Protein AF-A0A529P0S7-F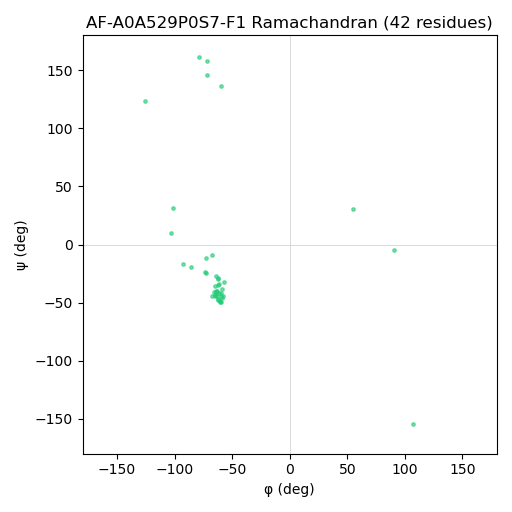1 (afdb_monomer)

Nearest PDB structures (foldseek):
  6d0i-assembly2_D  TM=8.047E-01  e=3.050E-01  Sphingobium sp. YBL2
  6gw6-assembly1_F  TM=7.791E-01  e=1.092E+00  Pseudomonas putida KT2440
  6fkg-assembly1_C  TM=8.978E-01  e=3.121E+00  Mycobacterium tuberculosis H37Rv

Sequence (44 aa):
DERGEAWVRAKNRYFDGASALDVMLEGMSGIIRVRRYLDAQRGA

Mean predicted aligned error: 2.53 Å

Radius of gyration: 10.17 Å; Cα contacts (8 Å, |Δi|>4): 35; chains: 1; bounding box: 19×21×23 Å

pLDDT: mean 95.6, std 7.55, range [53.47, 98.75]

Foldseek 3Di:
DVVVVCQQCAQDVVVVRHGLVVQPVVDPNSVVVSVVVVVVVVVD

Structure (mmCIF, N/CA/C/O backbone):
data_AF-A0A529P0S7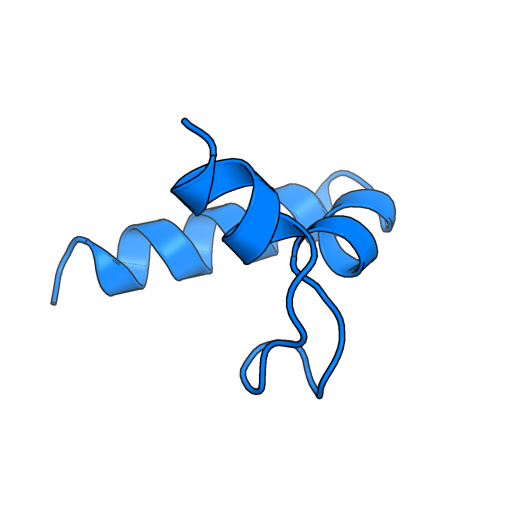-F1
#
_entry.id   AF-A0A529P0S7-F1
#
loop_
_atom_site.group_PDB
_atom_site.id
_atom_site.type_symbol
_atom_site.label_atom_id
_atom_site.label_alt_id
_atom_site.label_comp_id
_atom_site.label_asym_id
_atom_site.label_entity_id
_atom_site.label_seq_id
_atom_site.pdbx_PDB_ins_code
_atom_site.Cartn_x
_atom_site.Cartn_y
_atom_site.Cartn_z
_atom_site.occupancy
_atom_site.B_iso_or_equiv
_atom_site.auth_seq_id
_atom_site.auth_comp_id
_atom_site.auth_asym_id
_atom_site.auth_atom_id
_atom_site.pdbx_PDB_model_num
ATOM 1 N N . ASP A 1 1 ? -0.361 8.863 -14.856 1.00 91.62 1 ASP A N 1
ATOM 2 C CA . ASP A 1 1 ?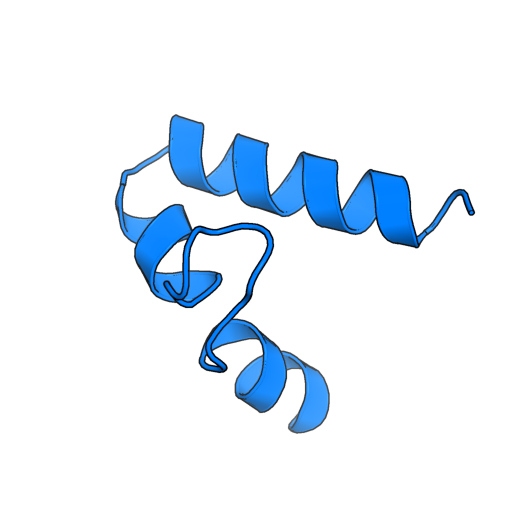 -1.452 8.978 -15.845 1.00 91.62 1 ASP A CA 1
ATOM 3 C C . ASP A 1 1 ? -2.773 8.699 -15.126 1.00 91.62 1 ASP A C 1
ATOM 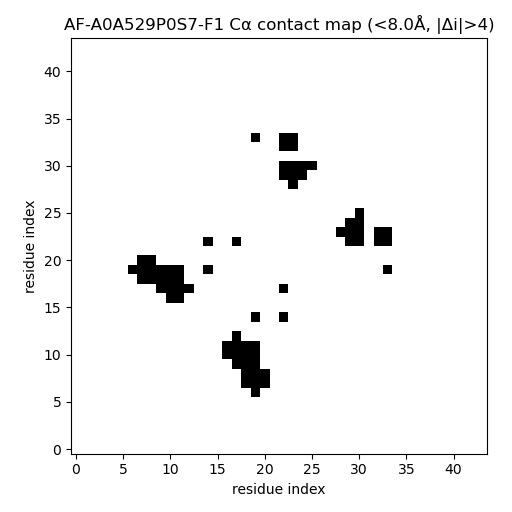5 O O . ASP A 1 1 ? -2.746 8.304 -13.962 1.00 91.62 1 ASP A O 1
ATOM 9 N N . GLU A 1 2 ? -3.918 8.922 -15.772 1.00 94.50 2 GLU A N 1
ATOM 10 C CA . GLU A 1 2 ? -5.240 8.691 -15.157 1.00 94.50 2 GLU A CA 1
ATOM 11 C C . GLU A 1 2 ? -5.409 7.245 -14.660 1.00 94.50 2 GLU A C 1
ATOM 13 O O . GLU A 1 2 ? -6.035 6.997 -13.631 1.00 94.50 2 GLU A O 1
ATOM 18 N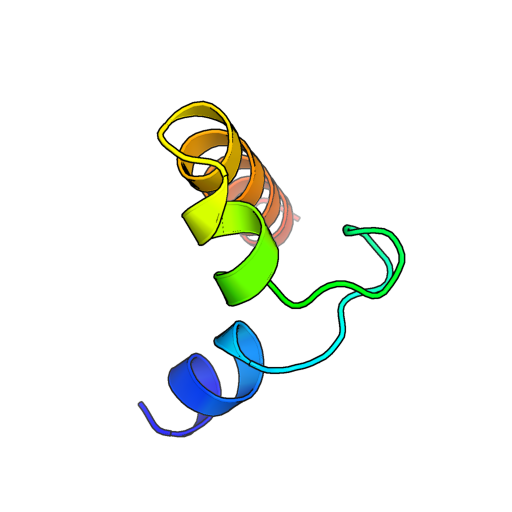 N . ARG A 1 3 ? -4.787 6.278 -15.348 1.00 93.50 3 ARG A N 1
ATOM 19 C CA . ARG A 1 3 ? -4.802 4.858 -14.966 1.00 93.50 3 ARG A CA 1
ATOM 20 C C . ARG A 1 3 ? -4.093 4.609 -13.638 1.00 93.50 3 ARG A C 1
ATOM 22 O O . ARG A 1 3 ? -4.620 3.880 -12.802 1.00 93.50 3 ARG A O 1
ATOM 29 N N . GLY A 1 4 ? -2.921 5.208 -13.434 1.00 94.50 4 GLY A N 1
ATOM 30 C CA . GLY A 1 4 ? -2.181 5.108 -12.179 1.00 94.50 4 GLY A CA 1
ATOM 31 C C . GLY A 1 4 ? -2.937 5.733 -11.007 1.00 94.50 4 GLY A C 1
ATOM 32 O O . GLY A 1 4 ? -2.967 5.153 -9.922 1.00 94.50 4 GLY A O 1
ATOM 33 N N . GLU A 1 5 ? -3.600 6.872 -11.228 1.00 96.19 5 GLU A N 1
ATOM 34 C CA . GLU A 1 5 ? -4.421 7.502 -10.191 1.00 96.19 5 GLU A CA 1
ATOM 35 C C . GLU A 1 5 ? -5.662 6.663 -9.855 1.00 96.19 5 GLU A C 1
ATOM 37 O O . GLU A 1 5 ? -5.960 6.434 -8.682 1.00 96.19 5 GLU A O 1
ATOM 42 N N . ALA A 1 6 ? -6.357 6.138 -10.866 1.00 97.62 6 ALA A N 1
ATOM 43 C CA . ALA A 1 6 ? -7.483 5.237 -10.648 1.00 97.62 6 ALA A CA 1
ATOM 44 C C . ALA A 1 6 ? -7.050 3.977 -9.881 1.00 97.62 6 ALA A C 1
ATOM 46 O O . AL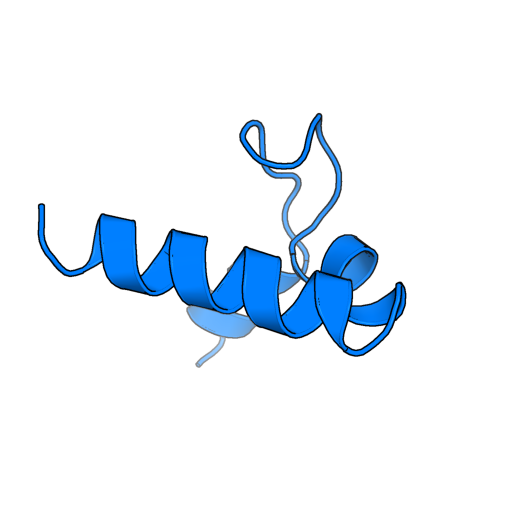A A 1 6 ? -7.733 3.552 -8.950 1.00 97.62 6 ALA A O 1
ATOM 47 N N . TRP A 1 7 ? -5.889 3.409 -10.223 1.00 97.12 7 TRP A N 1
ATOM 48 C CA . TRP A 1 7 ? -5.355 2.228 -9.550 1.00 97.12 7 TRP A CA 1
ATOM 49 C C . TRP A 1 7 ? -5.035 2.487 -8.077 1.00 97.12 7 TRP A C 1
ATOM 51 O O . TRP A 1 7 ? -5.404 1.673 -7.232 1.00 97.12 7 TRP A O 1
ATOM 61 N N . VAL A 1 8 ? -4.393 3.615 -7.743 1.00 97.69 8 VAL A N 1
ATOM 62 C CA . VAL A 1 8 ? -3.977 3.871 -6.353 1.00 97.69 8 VAL A CA 1
ATOM 63 C C . VAL A 1 8 ? -5.175 4.003 -5.405 1.00 97.69 8 VAL A C 1
ATOM 65 O O . VAL A 1 8 ? -5.060 3.676 -4.226 1.00 97.69 8 VAL A O 1
ATOM 68 N N . ARG A 1 9 ? -6.332 4.435 -5.931 1.00 98.25 9 ARG A N 1
ATOM 69 C CA . ARG A 1 9 ? -7.596 4.611 -5.196 1.00 98.25 9 ARG A CA 1
ATOM 70 C C . ARG A 1 9 ? -8.512 3.381 -5.234 1.00 98.25 9 ARG A C 1
ATOM 72 O O . ARG A 1 9 ? -9.450 3.300 -4.445 1.00 98.25 9 ARG A O 1
ATOM 79 N N . ALA A 1 10 ? -8.284 2.438 -6.145 1.00 98.31 10 ALA A N 1
ATOM 80 C CA . ALA A 1 10 ? -9.131 1.259 -6.294 1.00 98.31 10 ALA A CA 1
ATOM 81 C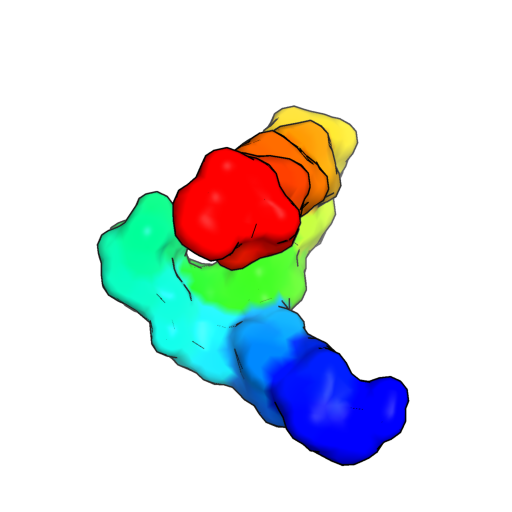 C . ALA A 1 10 ? -8.940 0.267 -5.137 1.00 98.31 10 ALA A C 1
ATOM 83 O O . ALA A 1 10 ? -7.827 0.070 -4.647 1.00 98.31 10 ALA A O 1
ATOM 84 N N . LYS A 1 11 ? -10.023 -0.418 -4.744 1.00 98.31 11 LYS A N 1
ATOM 85 C CA . LYS A 1 11 ? -9.947 -1.531 -3.788 1.00 98.31 11 LYS A CA 1
ATOM 86 C C . LYS A 1 11 ? -9.052 -2.639 -4.331 1.00 98.31 11 LYS A C 1
ATOM 88 O O . LYS A 1 11 ? -9.184 -3.039 -5.488 1.00 98.31 11 LYS A O 1
ATOM 93 N N . ASN A 1 12 ? -8.194 -3.185 -3.476 1.00 97.69 12 ASN A N 1
ATOM 94 C CA . ASN A 1 12 ? -7.247 -4.221 -3.854 1.00 97.69 12 ASN A CA 1
ATOM 95 C C . ASN A 1 12 ? -7.376 -5.447 -2.941 1.00 97.69 12 ASN A C 1
ATOM 97 O O . ASN A 1 12 ? -7.206 -5.364 -1.728 1.00 97.69 12 ASN A O 1
ATOM 101 N N . ARG A 1 13 ? -7.621 -6.618 -3.539 1.00 96.75 13 ARG A N 1
ATOM 102 C CA . ARG A 1 13 ? -7.749 -7.897 -2.817 1.00 96.75 13 ARG A CA 1
ATOM 103 C C . ARG A 1 13 ? -6.482 -8.327 -2.070 1.00 96.75 13 ARG A C 1
ATOM 105 O O . ARG A 1 13 ? -6.587 -9.029 -1.079 1.00 96.75 13 ARG A O 1
ATOM 112 N N . TYR A 1 14 ? -5.300 -7.928 -2.544 1.00 97.06 14 TYR A N 1
ATOM 113 C CA . TYR A 1 14 ? -4.025 -8.218 -1.879 1.00 97.06 14 TYR A CA 1
ATOM 114 C C . TYR A 1 14 ? -3.832 -7.371 -0.609 1.00 97.06 14 TYR A C 1
ATOM 116 O O . TYR A 1 14 ? -3.088 -7.747 0.295 1.00 97.06 14 TYR A O 1
ATOM 124 N N . PHE A 1 15 ? -4.516 -6.229 -0.534 1.00 97.94 15 PHE A N 1
ATOM 125 C CA . PHE A 1 15 ? -4.552 -5.353 0.634 1.00 97.94 15 PHE A CA 1
ATOM 126 C C . PHE A 1 15 ? -5.853 -5.531 1.427 1.00 97.94 15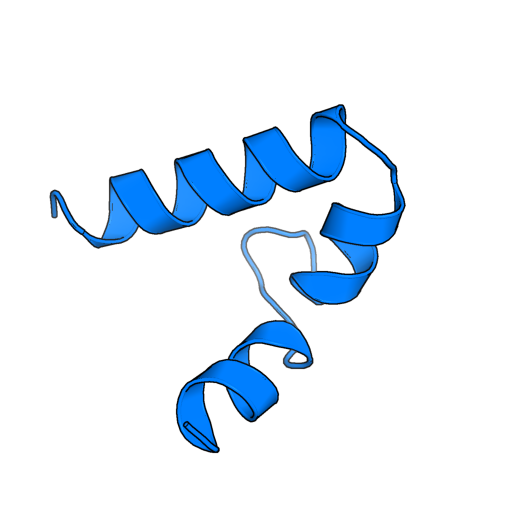 PHE A C 1
ATOM 128 O O . PHE A 1 15 ? -6.369 -4.568 1.982 1.00 97.94 15 PHE A O 1
ATOM 135 N N . ASP A 1 16 ? -6.424 -6.740 1.424 1.00 97.25 16 ASP A N 1
ATOM 136 C CA . ASP A 1 16 ? -7.636 -7.076 2.184 1.00 97.25 16 ASP A CA 1
ATOM 137 C C . ASP A 1 16 ? -8.834 -6.151 1.879 1.00 97.25 16 ASP A C 1
ATOM 139 O O . ASP A 1 16 ? -9.694 -5.887 2.715 1.00 97.25 16 ASP A O 1
ATOM 143 N N . GLY A 1 17 ? -8.899 -5.647 0.642 1.00 97.81 17 GLY A N 1
ATOM 144 C CA . GLY A 1 17 ? -9.955 -4.754 0.165 1.00 97.81 17 GLY A CA 1
ATOM 145 C C . GLY A 1 17 ? -9.678 -3.261 0.358 1.00 97.81 17 GLY A C 1
ATOM 146 O O . GLY A 1 17 ? -10.461 -2.456 -0.153 1.00 97.81 17 GLY A O 1
ATOM 147 N N . ALA A 1 18 ? -8.582 -2.881 1.018 1.00 98.50 18 ALA A N 1
ATOM 148 C CA . ALA A 1 18 ? -8.113 -1.500 1.090 1.00 98.50 18 ALA A CA 1
ATOM 149 C C . ALA A 1 18 ? -7.530 -1.033 -0.255 1.00 98.50 18 ALA A C 1
ATOM 151 O O . ALA A 1 18 ? -7.133 -1.848 -1.100 1.00 98.50 18 ALA A O 1
ATOM 152 N N . SER A 1 19 ? -7.483 0.281 -0.477 1.00 98.69 19 SER A N 1
ATOM 153 C CA . SER A 1 19 ? -6.758 0.839 -1.620 1.00 98.69 19 SER A CA 1
ATOM 154 C C . SER A 1 19 ? -5.252 0.888 -1.357 1.00 98.69 19 SER A C 1
ATOM 156 O O . SER A 1 19 ? -4.798 0.825 -0.213 1.00 98.69 19 SER A O 1
ATOM 158 N N . ALA A 1 20 ? -4.447 1.008 -2.416 1.00 98.50 20 ALA A N 1
ATOM 159 C CA . ALA A 1 20 ? -3.007 1.209 -2.246 1.00 98.50 20 ALA A CA 1
ATOM 160 C C . ALA A 1 20 ? -2.714 2.517 -1.491 1.00 98.50 20 ALA A C 1
ATOM 162 O O . ALA A 1 20 ? -1.778 2.563 -0.697 1.00 98.50 20 ALA A O 1
ATOM 163 N N . LEU A 1 21 ? -3.536 3.553 -1.701 1.00 98.50 21 LEU A N 1
ATOM 164 C CA . LEU A 1 21 ? -3.448 4.814 -0.974 1.00 98.50 21 LEU A CA 1
ATOM 165 C C . LEU A 1 21 ? -3.690 4.622 0.529 1.00 98.50 21 LEU A C 1
ATOM 167 O O . LEU A 1 21 ? -2.884 5.105 1.318 1.00 98.50 21 LEU A O 1
ATOM 171 N N . ASP A 1 22 ? -4.736 3.886 0.915 1.00 98.75 22 ASP A N 1
ATOM 172 C CA . ASP A 1 22 ? -5.040 3.617 2.330 1.00 98.75 22 ASP A CA 1
ATOM 173 C C . ASP A 1 22 ? -3.859 2.928 3.024 1.00 98.75 22 ASP A C 1
ATOM 175 O O . ASP A 1 22 ? -3.436 3.350 4.096 1.00 98.75 22 ASP A O 1
ATOM 179 N N . VAL A 1 23 ? -3.258 1.933 2.361 1.00 98.62 23 VAL A N 1
ATOM 180 C CA . VAL A 1 23 ? -2.074 1.234 2.879 1.00 98.62 23 VAL A CA 1
ATOM 181 C C . VAL A 1 23 ? -0.872 2.171 2.978 1.00 98.62 23 VAL A C 1
ATOM 183 O O . VAL A 1 23 ? -0.161 2.146 3.975 1.00 98.62 23 VAL A O 1
ATOM 186 N N . MET A 1 24 ? -0.614 3.018 1.977 1.00 98.44 24 MET A N 1
ATOM 187 C CA . MET A 1 24 ? 0.518 3.959 2.012 1.00 98.44 24 MET A CA 1
ATOM 188 C C . MET A 1 24 ? 0.408 4.980 3.154 1.00 98.44 24 MET A C 1
ATOM 190 O O . MET A 1 24 ? 1.439 5.423 3.663 1.00 98.44 24 MET A O 1
ATOM 194 N N . LEU A 1 25 ? -0.811 5.335 3.571 1.00 98.44 25 LEU A N 1
ATOM 195 C CA . LEU A 1 25 ? -1.065 6.270 4.672 1.00 98.44 25 LEU A CA 1
ATOM 196 C C . LEU A 1 25 ? -0.767 5.682 6.064 1.00 98.44 25 LEU A C 1
ATOM 198 O O . LEU A 1 25 ? -0.645 6.448 7.017 1.00 98.44 25 LEU A O 1
ATOM 202 N N . GLU A 1 26 ? -0.549 4.368 6.191 1.00 97.94 26 GLU A N 1
ATOM 203 C CA . GLU A 1 26 ? -0.075 3.727 7.433 1.00 97.94 26 GLU A CA 1
ATOM 204 C C . GLU A 1 26 ? 1.376 4.112 7.792 1.00 97.94 26 GLU A C 1
ATOM 206 O O . GLU A 1 26 ? 1.872 3.793 8.874 1.00 97.94 26 GLU A O 1
ATOM 211 N N . GLY A 1 27 ? 2.076 4.803 6.886 1.00 98.12 27 GLY A N 1
ATOM 212 C CA . GLY A 1 27 ? 3.443 5.278 7.060 1.00 98.12 27 GLY A CA 1
ATOM 213 C C . GLY A 1 27 ? 4.454 4.477 6.240 1.00 98.12 27 GLY A C 1
ATOM 214 O O . GLY A 1 27 ? 4.145 3.898 5.198 1.00 98.12 27 GLY A O 1
ATOM 215 N N . MET A 1 28 ? 5.709 4.455 6.696 1.00 98.44 28 MET A N 1
ATOM 216 C CA . MET A 1 28 ? 6.815 3.886 5.913 1.00 98.44 28 MET A CA 1
ATOM 217 C C . MET A 1 28 ? 6.641 2.386 5.621 1.00 98.44 28 MET A C 1
ATOM 219 O O . MET A 1 28 ? 6.986 1.921 4.535 1.00 98.44 28 MET A O 1
ATOM 223 N N . SER A 1 29 ? 6.064 1.629 6.559 1.00 98.25 29 SER A N 1
ATOM 224 C CA . SER A 1 29 ? 5.718 0.213 6.370 1.00 98.25 29 SER A CA 1
ATOM 225 C C . SER A 1 29 ? 4.736 0.018 5.213 1.00 98.25 29 SER A C 1
ATOM 227 O O . SER A 1 29 ? 4.946 -0.855 4.368 1.00 98.25 29 SER A O 1
ATOM 229 N N . GLY A 1 30 ? 3.713 0.868 5.139 1.00 98.31 30 GLY A N 1
ATOM 230 C CA . GLY A 1 30 ? 2.712 0.888 4.081 1.00 98.31 30 GLY A CA 1
ATOM 231 C C . GLY A 1 30 ? 3.316 1.137 2.703 1.00 98.31 30 GLY A C 1
ATOM 232 O O . GLY A 1 30 ? 3.102 0.369 1.763 1.00 98.31 30 GLY A O 1
ATOM 233 N N . ILE A 1 31 ? 4.172 2.155 2.597 1.00 98.50 31 ILE A N 1
ATOM 234 C CA . ILE A 1 31 ? 4.893 2.482 1.357 1.00 98.50 31 ILE A CA 1
ATOM 235 C C . ILE A 1 31 ? 5.760 1.301 0.893 1.00 98.50 31 ILE A C 1
ATOM 237 O O . ILE A 1 31 ? 5.721 0.924 -0.282 1.00 98.50 31 ILE A O 1
ATOM 241 N N . ILE A 1 32 ? 6.514 0.674 1.804 1.00 98.38 32 ILE A N 1
ATOM 242 C CA . ILE A 1 32 ? 7.348 -0.496 1.482 1.00 98.38 32 ILE A CA 1
ATOM 243 C C . ILE A 1 32 ? 6.480 -1.676 1.023 1.00 98.38 32 ILE A C 1
ATOM 245 O O . ILE A 1 32 ? 6.848 -2.369 0.070 1.00 98.38 32 ILE A O 1
ATOM 249 N N . ARG A 1 33 ? 5.322 -1.903 1.657 1.00 98.12 33 ARG A N 1
ATOM 250 C CA . ARG A 1 33 ? 4.386 -2.978 1.294 1.00 98.12 33 ARG A CA 1
ATOM 251 C C . ARG A 1 33 ? 3.853 -2.801 -0.129 1.00 98.12 33 ARG A C 1
ATOM 253 O O . ARG A 1 33 ? 3.899 -3.754 -0.907 1.00 98.12 33 ARG A O 1
ATOM 260 N N . VAL A 1 34 ? 3.408 -1.596 -0.491 1.00 98.31 34 VAL A N 1
ATOM 261 C CA . VAL A 1 34 ? 2.910 -1.301 -1.846 1.00 98.31 34 VAL A CA 1
ATOM 262 C C . VAL A 1 34 ? 4.025 -1.411 -2.885 1.00 98.31 34 VAL A C 1
ATOM 264 O O . VAL A 1 34 ? 3.812 -1.997 -3.947 1.00 98.31 34 VAL A O 1
ATOM 267 N N . ARG A 1 35 ? 5.237 -0.936 -2.572 1.00 97.50 35 ARG A N 1
ATOM 268 C CA . ARG A 1 35 ? 6.391 -1.070 -3.471 1.00 97.50 35 ARG A CA 1
ATOM 269 C C . ARG A 1 35 ? 6.715 -2.532 -3.775 1.00 97.50 35 ARG A C 1
ATOM 271 O O . ARG A 1 35 ? 6.802 -2.892 -4.942 1.00 97.50 35 ARG A O 1
ATOM 278 N N . ARG A 1 36 ? 6.809 -3.383 -2.748 1.00 97.12 36 ARG A N 1
ATOM 279 C CA . ARG A 1 36 ? 7.066 -4.825 -2.922 1.00 97.12 36 ARG A CA 1
ATOM 280 C C . ARG A 1 36 ? 5.998 -5.511 -3.770 1.00 97.12 36 ARG A C 1
ATOM 282 O O . ARG A 1 36 ? 6.334 -6.367 -4.580 1.00 97.12 36 ARG A O 1
ATOM 289 N N . TYR A 1 37 ? 4.731 -5.131 -3.605 1.00 97.38 37 TYR A N 1
ATOM 290 C CA . TYR A 1 37 ? 3.650 -5.639 -4.448 1.00 97.38 37 TYR A CA 1
ATOM 291 C C . TYR A 1 37 ? 3.869 -5.279 -5.924 1.00 97.38 37 TYR A C 1
ATOM 293 O O . TYR A 1 37 ? 3.817 -6.158 -6.778 1.00 97.38 37 TYR A O 1
ATOM 301 N N . LEU A 1 38 ? 4.158 -4.010 -6.227 1.00 96.44 38 LEU A N 1
ATOM 302 C CA . LEU A 1 38 ? 4.400 -3.561 -7.602 1.00 96.44 38 LEU A CA 1
ATOM 303 C C . LEU A 1 38 ? 5.640 -4.212 -8.216 1.00 96.44 38 LEU A C 1
ATOM 305 O O . LEU A 1 38 ? 5.597 -4.616 -9.375 1.00 96.44 38 LEU A O 1
ATOM 309 N N . ASP A 1 39 ? 6.717 -4.338 -7.444 1.00 96.94 39 ASP A N 1
ATOM 310 C CA . ASP A 1 39 ? 7.940 -5.008 -7.886 1.00 96.94 39 ASP A CA 1
ATOM 311 C C . ASP A 1 39 ? 7.656 -6.483 -8.230 1.00 96.94 39 ASP A C 1
ATOM 313 O O . ASP A 1 39 ? 8.080 -6.957 -9.282 1.00 96.94 39 ASP A O 1
ATOM 317 N N . ALA A 1 40 ? 6.850 -7.183 -7.420 1.00 96.19 40 ALA A N 1
ATOM 318 C CA . ALA A 1 40 ? 6.428 -8.558 -7.699 1.00 96.19 40 ALA A CA 1
ATOM 319 C C . ALA A 1 40 ? 5.556 -8.682 -8.963 1.00 96.19 40 ALA A C 1
ATOM 321 O O . ALA A 1 40 ? 5.690 -9.656 -9.694 1.00 96.19 40 ALA A O 1
ATOM 322 N N . GLN A 1 41 ? 4.690 -7.702 -9.249 1.00 92.75 41 GLN A N 1
ATOM 323 C CA . GLN A 1 41 ? 3.885 -7.690 -10.482 1.00 92.75 41 GLN A CA 1
ATOM 324 C C . GLN A 1 41 ? 4.710 -7.367 -11.739 1.00 92.75 41 GLN A C 1
ATOM 326 O O . GLN A 1 41 ? 4.296 -7.710 -12.839 1.00 92.75 41 GLN A O 1
ATOM 331 N N . ARG A 1 42 ? 5.849 -6.676 -11.596 1.00 89.88 42 ARG A N 1
ATOM 332 C CA . ARG A 1 42 ? 6.737 -6.304 -12.714 1.00 89.88 42 ARG A CA 1
ATOM 333 C C . ARG A 1 42 ? 7.746 -7.393 -13.085 1.00 89.88 42 ARG A C 1
ATOM 335 O O . ARG A 1 42 ? 8.315 -7.318 -14.167 1.00 89.88 42 ARG A O 1
ATOM 342 N N . GLY A 1 43 ? 8.007 -8.341 -12.183 1.00 73.88 43 GLY A N 1
ATOM 343 C CA . GLY A 1 43 ? 8.935 -9.461 -12.381 1.00 73.88 43 GLY A CA 1
ATOM 344 C C . GLY A 1 43 ? 8.264 -10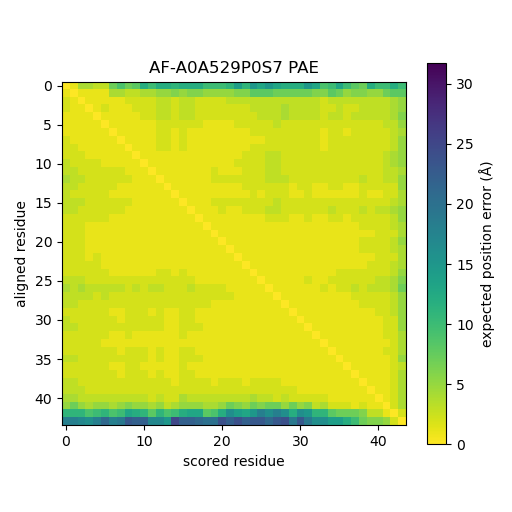.810 -12.669 1.00 73.88 43 GLY A C 1
ATOM 345 O O . GLY A 1 43 ? 8.955 -11.826 -12.626 1.00 73.88 43 GLY A O 1
ATOM 346 N N . ALA A 1 44 ? 6.949 -10.817 -12.906 1.00 53.47 44 ALA A N 1
ATOM 347 C CA . ALA A 1 44 ? 6.152 -11.976 -13.312 1.00 53.47 44 ALA A CA 1
ATOM 348 C C . ALA A 1 44 ? 5.818 -11.925 -14.809 1.00 53.47 44 ALA A C 1
ATOM 350 O O . ALA A 1 44 ? 5.730 -10.799 -15.352 1.00 53.47 44 ALA A O 1
#

Solvent-accessible surface area (backbone atoms only — not comparable to full-atom values): 2531 Å² total; per-residue (Å²): 104,74,66,58,56,52,53,36,67,35,71,28,76,91,55,80,53,37,22,54,50,64,42,35,70,73,36,73,67,23,44,53,52,53,48,52,52,53,53,55,65,71,75,105

Secondary structure (DSSP, 8-state):
-HHHHHHHHSB-GGGTT-BHHHHHTT-HHHHHHHHHHHHHHH--